Protein AF-A0A7C1M0F1-F1 (afdb_monomer)

Sequence (75 aa):
MNILIIADRPQLFNSLQKFLSQNNCSVFLCGKQRDILSLIKKKDIRIIIMDLTLKEIQDFALLKLIKSFDPLMDV

Radius of gyration: 11.78 Å; Cα contacts (8 Å, |Δi|>4): 96; chains: 1; bounding box: 25×27×24 Å

Nearest PDB structures (foldseek):
  3q15-assembly2_D-3  TM=8.723E-01  e=1.976E-03  Bacillus subtilis
  2jvi-assembly1_A  TM=8.114E-01  e=1.976E-03  Bacillus subtilis
  4l85-assembly2_C-2  TM=8.120E-01  e=2.339E-02  Escherichia coli K-12
  1nat-assembly1_A  TM=8.602E-01  e=5.330E-02  Bacillus subtilis
  1fsp-assembly1_A  TM=8.834E-01  e=1.059E-01  Bacillus subtilis

Secondary structure (DSSP, 8-state):
-EEEEE-S-HHHHHHHHHHHHTTT-EEEEE--HHHHHHHHHHHTEEEEEE-TTSGGGTTSHHHHHHHHH-TT-B-

Structure (mmCIF, N/CA/C/O backbone):
data_AF-A0A7C1M0F1-F1
#
_entry.id   AF-A0A7C1M0F1-F1
#
loop_
_atom_site.group_PDB
_atom_site.id
_atom_site.type_symbol
_atom_site.label_atom_id
_atom_site.label_alt_id
_atom_site.label_comp_id
_atom_site.label_asym_id
_atom_site.label_entity_id
_atom_site.label_seq_id
_atom_site.pdbx_PDB_ins_code
_atom_site.Cartn_x
_atom_site.Cartn_y
_atom_site.Cartn_z
_atom_site.occupancy
_atom_site.B_iso_or_equiv
_atom_site.auth_seq_id
_atom_site.auth_comp_id
_atom_site.auth_asym_id
_atom_site.auth_atom_id
_atom_site.pdbx_PDB_model_num
ATOM 1 N N . MET A 1 1 ? -12.102 -0.407 7.011 1.00 91.06 1 MET A N 1
ATOM 2 C CA . MET A 1 1 ? -11.628 -1.015 5.741 1.00 91.06 1 MET A CA 1
ATOM 3 C C . MET A 1 1 ? -10.149 -0.719 5.592 1.00 91.06 1 MET A C 1
ATOM 5 O O . MET A 1 1 ? -9.751 0.392 5.925 1.00 91.06 1 MET A O 1
ATOM 9 N N . ASN A 1 2 ? -9.347 -1.688 5.148 1.00 95.19 2 ASN A N 1
ATOM 10 C CA . ASN A 1 2 ? -7.890 -1.586 5.208 1.00 95.19 2 ASN A CA 1
ATOM 11 C C . ASN A 1 2 ? -7.309 -1.384 3.806 1.00 95.19 2 ASN A C 1
ATOM 13 O O . ASN A 1 2 ? -7.595 -2.160 2.892 1.00 95.19 2 ASN A O 1
ATOM 17 N N . ILE A 1 3 ? -6.535 -0.310 3.653 1.00 95.06 3 ILE A N 1
ATOM 18 C CA . ILE A 1 3 ? -6.014 0.176 2.374 1.00 95.06 3 ILE A CA 1
ATOM 19 C C . ILE A 1 3 ? -4.491 0.212 2.453 1.00 95.06 3 ILE A C 1
ATOM 21 O O . ILE A 1 3 ? -3.933 0.748 3.412 1.00 95.06 3 ILE A O 1
ATOM 25 N N . LEU A 1 4 ? -3.816 -0.335 1.447 1.00 94.19 4 LEU A N 1
ATOM 26 C CA . LEU A 1 4 ? -2.361 -0.297 1.333 1.00 94.19 4 LEU A CA 1
ATOM 27 C C . LEU A 1 4 ? -1.935 0.704 0.263 1.00 94.19 4 LEU A C 1
ATOM 29 O O . LEU A 1 4 ? 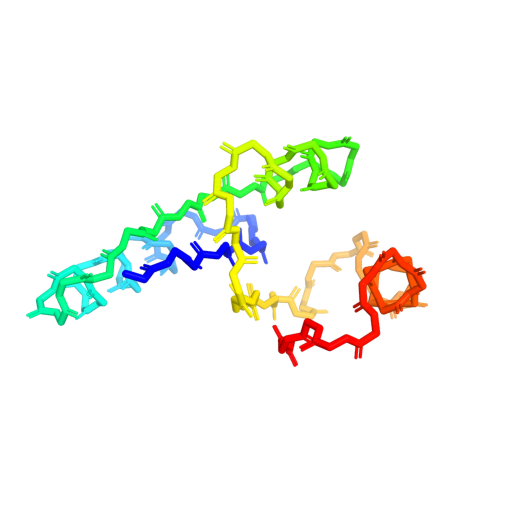-2.383 0.622 -0.871 1.00 94.19 4 LEU A O 1
ATOM 33 N N . ILE A 1 5 ? -1.027 1.609 0.604 1.00 92.25 5 ILE A N 1
ATOM 34 C CA . ILE A 1 5 ? -0.386 2.531 -0.329 1.00 92.25 5 ILE A CA 1
ATOM 35 C C . ILE A 1 5 ? 1.032 2.039 -0.608 1.00 92.25 5 ILE A C 1
ATOM 37 O O . ILE A 1 5 ? 1.788 1.740 0.322 1.00 92.25 5 ILE A O 1
ATOM 41 N N . ILE A 1 6 ? 1.398 1.989 -1.886 1.00 89.31 6 ILE A N 1
ATOM 42 C CA . ILE A 1 6 ? 2.743 1.644 -2.348 1.00 89.31 6 ILE A CA 1
ATOM 43 C C . ILE A 1 6 ? 3.309 2.865 -3.074 1.00 89.31 6 ILE A C 1
ATOM 45 O O . ILE A 1 6 ? 2.919 3.155 -4.203 1.00 89.31 6 ILE A O 1
ATOM 49 N N . ALA A 1 7 ? 4.178 3.607 -2.387 1.00 86.12 7 ALA A N 1
ATOM 50 C CA . ALA A 1 7 ? 4.785 4.854 -2.855 1.00 86.12 7 ALA A CA 1
ATOM 51 C C . ALA A 1 7 ? 6.123 5.106 -2.130 1.00 86.12 7 ALA A C 1
ATOM 53 O O . ALA A 1 7 ? 6.290 4.688 -0.983 1.00 86.12 7 ALA A O 1
ATOM 54 N N . ASP A 1 8 ? 7.043 5.847 -2.753 1.00 84.56 8 ASP A N 1
ATOM 55 C CA . ASP A 1 8 ? 8.296 6.347 -2.148 1.00 84.56 8 ASP A CA 1
ATOM 56 C C . ASP A 1 8 ? 8.169 7.785 -1.617 1.00 84.56 8 ASP A C 1
ATOM 58 O O . ASP A 1 8 ? 9.135 8.354 -1.111 1.00 84.56 8 ASP A O 1
ATOM 62 N N . ARG A 1 9 ? 6.969 8.377 -1.701 1.00 85.25 9 ARG A N 1
ATOM 63 C CA . ARG A 1 9 ? 6.681 9.767 -1.321 1.00 85.25 9 ARG A CA 1
ATOM 64 C C . ARG A 1 9 ? 5.865 9.836 -0.025 1.00 85.25 9 ARG A C 1
ATOM 66 O O . ARG A 1 9 ? 4.641 9.674 -0.068 1.00 85.25 9 ARG A O 1
ATOM 73 N N . PRO A 1 10 ? 6.481 10.157 1.130 1.00 83.69 10 PRO A N 1
ATOM 74 C CA . PRO A 1 10 ? 5.771 10.265 2.406 1.00 83.69 10 PRO A CA 1
ATOM 75 C C . PRO A 1 10 ? 4.640 11.303 2.391 1.00 83.69 10 PRO A C 1
ATOM 77 O O . PRO A 1 10 ? 3.638 11.139 3.084 1.00 83.69 10 PRO A O 1
ATOM 80 N N . GLN A 1 11 ? 4.757 12.364 1.583 1.00 88.19 11 GLN A N 1
ATOM 81 C CA . GLN A 1 11 ? 3.726 13.404 1.489 1.00 88.19 11 GLN A CA 1
ATOM 82 C C . GLN A 1 11 ? 2.417 12.874 0.882 1.00 88.19 11 GLN A C 1
ATOM 84 O O . GLN A 1 11 ? 1.334 13.255 1.335 1.00 88.19 11 GLN A O 1
ATOM 89 N N . LEU A 1 12 ? 2.510 11.979 -0.111 1.00 85.38 12 LEU A N 1
ATOM 90 C CA . LEU A 1 12 ? 1.346 11.325 -0.715 1.00 85.38 12 LEU A CA 1
ATOM 91 C C . LEU A 1 12 ? 0.632 10.457 0.324 1.00 85.38 12 LEU A C 1
ATOM 93 O O . LEU A 1 12 ? -0.582 10.573 0.494 1.00 85.38 12 LEU A O 1
ATOM 97 N N . PHE A 1 13 ? 1.399 9.654 1.068 1.00 90.06 13 PHE A N 1
ATOM 98 C CA . PHE A 1 13 ? 0.867 8.833 2.152 1.00 90.06 13 PHE A CA 1
ATOM 99 C C . PHE A 1 13 ? 0.150 9.677 3.206 1.00 90.06 13 PHE A C 1
ATOM 101 O O . PHE A 1 13 ? -1.004 9.400 3.506 1.00 90.06 13 PHE A O 1
ATOM 108 N N . ASN A 1 14 ? 0.781 10.737 3.718 1.00 91.69 14 ASN A N 1
ATOM 109 C CA . ASN A 1 14 ? 0.183 11.589 4.749 1.00 91.69 14 ASN A CA 1
ATOM 110 C C . ASN A 1 14 ? -1.133 12.230 4.279 1.00 91.69 14 ASN A C 1
ATOM 112 O O . ASN A 1 14 ? -2.100 12.308 5.039 1.00 91.69 14 ASN A O 1
ATOM 116 N N . SER A 1 15 ? -1.181 12.667 3.018 1.00 92.19 15 SER A N 1
ATOM 117 C CA . SER A 1 15 ? -2.374 13.285 2.431 1.00 92.19 15 SER A CA 1
ATOM 118 C C . SER A 1 15 ? -3.519 12.277 2.309 1.00 92.19 15 SER A C 1
ATOM 120 O O . SER A 1 15 ? -4.635 12.547 2.757 1.00 92.19 15 SER A O 1
ATOM 122 N N . LEU A 1 16 ? -3.229 11.087 1.776 1.00 91.69 16 LEU A N 1
ATOM 123 C CA . LEU A 1 16 ? -4.207 10.008 1.637 1.00 91.69 16 LEU A CA 1
ATOM 124 C C . LEU A 1 16 ? -4.642 9.452 2.991 1.00 91.69 16 LEU A C 1
ATOM 126 O O . LEU A 1 16 ? -5.828 9.224 3.199 1.00 91.69 16 LEU A O 1
ATOM 130 N N . GLN A 1 17 ? -3.720 9.287 3.939 1.00 93.19 17 GLN A N 1
ATOM 131 C CA . GLN A 1 17 ? -4.038 8.851 5.293 1.00 93.19 17 GLN A CA 1
ATOM 132 C C . GLN A 1 17 ? -5.007 9.832 5.949 1.00 93.19 17 GLN A C 1
ATOM 134 O O . GLN A 1 17 ? -6.023 9.394 6.482 1.00 93.19 17 GLN A O 1
ATOM 139 N N . LYS A 1 18 ? -4.748 11.143 5.869 1.00 93.12 18 LYS A N 1
ATOM 140 C CA . LYS A 1 18 ? -5.634 12.162 6.445 1.00 93.12 18 LYS A CA 1
ATOM 141 C C . LYS A 1 18 ? -7.033 12.110 5.827 1.00 93.12 18 LYS A C 1
ATOM 143 O O . LYS A 1 18 ? -8.011 12.132 6.564 1.00 93.12 18 LYS A O 1
ATOM 148 N N . PHE A 1 19 ? -7.122 12.003 4.502 1.00 92.88 19 PHE A N 1
ATOM 149 C CA . PHE A 1 19 ? -8.397 11.956 3.781 1.00 92.88 19 PHE A CA 1
ATOM 150 C C . PHE A 1 19 ? -9.184 10.658 4.034 1.00 92.88 19 PHE A C 1
ATOM 152 O O . PHE A 1 19 ? -10.377 10.683 4.315 1.00 92.88 19 PHE A O 1
ATOM 159 N N . LEU A 1 20 ? -8.526 9.501 3.976 1.00 92.38 20 LEU A N 1
ATOM 160 C CA . L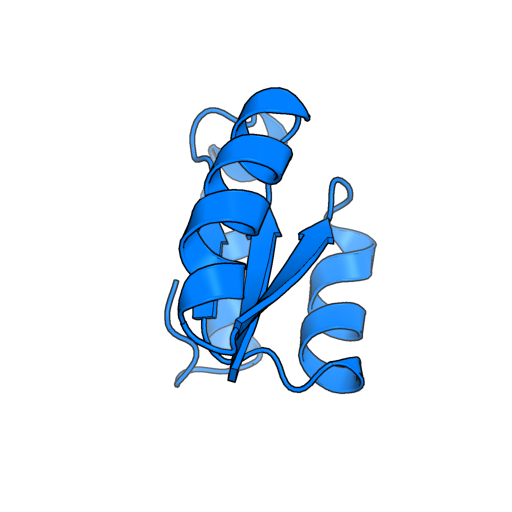EU A 1 20 ? -9.184 8.198 4.101 1.00 92.38 20 LEU A CA 1
ATOM 161 C C . LEU A 1 20 ? -9.511 7.846 5.557 1.00 92.38 20 LEU A C 1
ATOM 163 O O . LEU A 1 20 ? -10.525 7.197 5.814 1.00 92.38 20 LEU A O 1
ATOM 167 N N . SER A 1 21 ? -8.716 8.318 6.522 1.00 89.69 21 SER A N 1
ATOM 168 C CA . SER A 1 21 ? -9.017 8.120 7.949 1.00 89.69 21 SER A CA 1
ATOM 169 C C . SER A 1 21 ? -10.319 8.805 8.365 1.00 89.69 21 SER A C 1
ATOM 171 O O . SER A 1 21 ? -11.002 8.306 9.253 1.00 89.69 21 SER A O 1
ATOM 173 N N . GLN A 1 22 ? -10.714 9.894 7.691 1.00 91.19 22 GLN A N 1
ATOM 174 C CA . GLN A 1 22 ? -12.017 10.542 7.908 1.00 91.19 22 GLN A CA 1
ATOM 175 C C . GLN A 1 22 ? -13.201 9.628 7.543 1.00 91.19 22 GLN A C 1
ATOM 177 O O . GLN A 1 22 ? -14.303 9.838 8.035 1.00 91.19 22 GLN A O 1
ATOM 182 N N . ASN A 1 23 ? -12.968 8.590 6.733 1.00 89.31 23 ASN A N 1
ATOM 183 C CA . ASN A 1 23 ? -13.970 7.627 6.274 1.00 89.31 23 ASN A CA 1
ATOM 184 C C . ASN A 1 23 ? -13.826 6.251 6.957 1.00 89.31 23 ASN A C 1
ATOM 186 O O . ASN A 1 23 ? -14.119 5.221 6.348 1.00 89.31 23 ASN A O 1
ATOM 190 N N . ASN A 1 24 ? -13.320 6.196 8.198 1.00 91.06 24 ASN A N 1
ATOM 191 C CA . ASN A 1 24 ? -13.095 4.952 8.956 1.00 91.06 24 ASN A CA 1
ATOM 192 C C . ASN A 1 2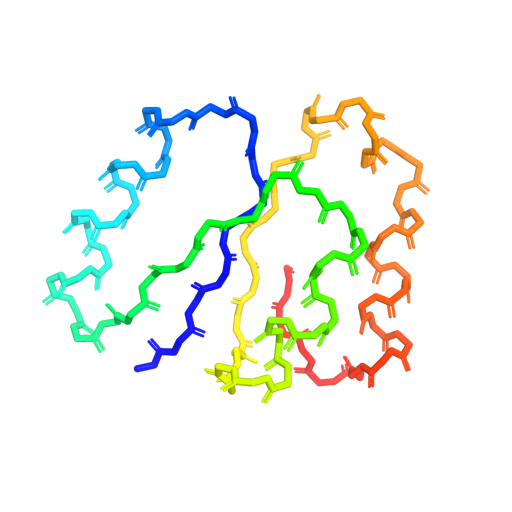4 ? -12.238 3.903 8.209 1.00 91.06 24 ASN A C 1
ATOM 194 O O . ASN A 1 24 ? -12.413 2.684 8.359 1.00 91.06 24 ASN A O 1
ATOM 198 N N . CYS A 1 25 ? -11.297 4.367 7.382 1.00 94.00 25 CYS A N 1
ATOM 199 C CA . CYS A 1 25 ? -10.322 3.506 6.721 1.00 94.00 25 CYS A CA 1
ATOM 200 C C . CYS A 1 25 ? -8.998 3.488 7.491 1.00 94.00 25 CYS A C 1
ATOM 202 O O . CYS A 1 25 ? -8.517 4.520 7.951 1.00 94.00 25 CYS A O 1
ATOM 204 N N . SER A 1 26 ? -8.384 2.310 7.600 1.00 93.94 26 SER A N 1
ATOM 205 C CA . SER A 1 26 ? -7.019 2.159 8.105 1.00 93.94 26 SER A CA 1
ATOM 206 C C . SER A 1 26 ? -6.064 2.111 6.923 1.00 93.94 26 SER A C 1
ATOM 208 O O . SER A 1 26 ? -6.194 1.252 6.051 1.00 93.94 26 SER A O 1
ATOM 210 N N . VAL A 1 27 ? -5.119 3.046 6.887 1.00 93.94 27 VAL A N 1
ATOM 211 C CA . VAL A 1 27 ? -4.191 3.208 5.766 1.00 93.94 27 VAL A CA 1
ATOM 212 C C . VAL A 1 27 ? -2.803 2.735 6.174 1.00 93.94 27 VAL A C 1
ATOM 214 O O . VAL A 1 27 ? -2.285 3.127 7.219 1.00 93.94 27 VAL A O 1
ATOM 217 N N . PHE A 1 28 ? -2.200 1.898 5.339 1.00 92.62 28 PHE A N 1
ATOM 218 C CA . PHE A 1 28 ? -0.879 1.316 5.541 1.00 92.62 28 PHE A CA 1
ATOM 219 C C . PHE A 1 28 ? 0.059 1.764 4.423 1.00 92.62 28 PHE A C 1
ATOM 221 O O . PHE A 1 28 ? -0.369 1.893 3.282 1.00 92.62 28 PHE A O 1
ATOM 228 N N . LEU A 1 29 ? 1.335 1.984 4.737 1.00 89.88 29 LEU A N 1
ATOM 229 C CA . LEU A 1 29 ? 2.373 2.288 3.750 1.00 89.88 29 LEU A CA 1
ATOM 230 C C . LEU A 1 29 ? 3.313 1.096 3.611 1.00 89.88 29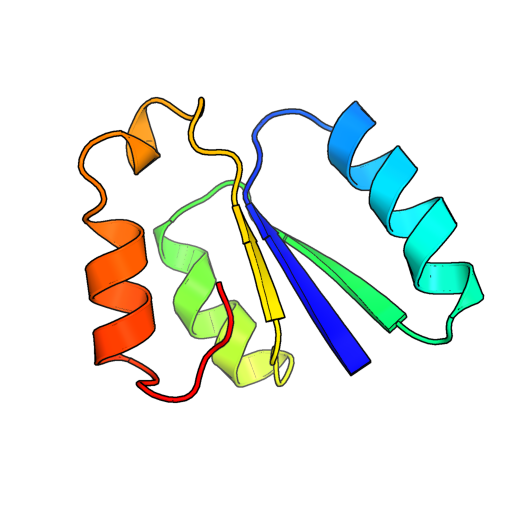 LEU A C 1
ATOM 232 O O . LEU A 1 29 ? 3.756 0.538 4.617 1.00 89.88 29 LEU A O 1
ATOM 236 N N . CYS A 1 30 ? 3.674 0.750 2.381 1.00 86.00 30 CYS A N 1
ATOM 237 C CA . CYS A 1 30 ? 4.767 -0.173 2.114 1.00 86.00 30 CYS A CA 1
ATOM 238 C C . CYS A 1 30 ? 5.702 0.403 1.049 1.00 86.00 30 CYS A C 1
ATOM 240 O O . CYS A 1 30 ? 5.273 0.717 -0.055 1.00 86.00 30 CYS A O 1
ATOM 242 N N . GLY A 1 31 ? 6.985 0.522 1.394 1.00 73.31 31 GLY A N 1
ATOM 243 C CA . GLY A 1 31 ? 8.040 0.966 0.476 1.00 73.31 31 GLY A CA 1
ATOM 244 C C . GLY A 1 31 ? 8.953 -0.162 -0.010 1.00 73.31 31 GLY A C 1
ATOM 245 O O . GLY A 1 31 ? 9.995 0.122 -0.582 1.00 73.31 31 GLY A O 1
ATOM 246 N N . LYS A 1 32 ? 8.636 -1.433 0.286 1.00 75.00 32 LYS A N 1
ATOM 247 C CA . LYS A 1 32 ? 9.472 -2.588 -0.081 1.00 75.00 32 LYS A CA 1
ATOM 248 C C . LYS A 1 32 ? 8.621 -3.727 -0.614 1.00 75.00 32 LYS A C 1
ATOM 250 O O . LYS A 1 32 ? 7.798 -4.280 0.111 1.00 75.00 32 LYS A O 1
ATOM 255 N N . GLN A 1 33 ? 8.897 -4.157 -1.842 1.00 72.56 33 GLN A N 1
ATOM 256 C CA . GLN A 1 33 ? 8.098 -5.168 -2.536 1.00 72.56 33 GLN A CA 1
ATOM 257 C C . GLN A 1 33 ? 7.907 -6.474 -1.742 1.00 72.56 33 GLN A C 1
ATOM 259 O O . GLN A 1 33 ? 6.808 -7.025 -1.686 1.00 72.56 33 GLN A O 1
ATOM 264 N N . ARG A 1 34 ? 8.966 -6.944 -1.071 1.00 76.25 34 ARG A N 1
ATOM 265 C CA . ARG A 1 34 ? 8.979 -8.203 -0.301 1.00 76.25 34 ARG A CA 1
ATOM 266 C C . ARG A 1 34 ? 7.992 -8.248 0.871 1.00 76.25 34 ARG A C 1
ATOM 268 O O . ARG A 1 34 ? 7.603 -9.332 1.293 1.00 76.25 34 ARG A O 1
ATOM 275 N N . ASP A 1 35 ? 7.584 -7.092 1.389 1.00 84.50 35 ASP A N 1
ATOM 276 C CA . ASP A 1 35 ? 6.727 -7.014 2.572 1.00 84.50 35 ASP A CA 1
ATOM 277 C C . ASP A 1 35 ? 5.233 -6.947 2.200 1.00 84.50 35 ASP A C 1
ATOM 279 O O . ASP A 1 35 ? 4.379 -7.187 3.055 1.00 84.50 35 ASP A O 1
ATOM 283 N N . ILE A 1 36 ? 4.906 -6.694 0.923 1.00 88.12 36 ILE A N 1
ATOM 284 C CA . ILE A 1 36 ? 3.545 -6.410 0.438 1.00 88.12 36 ILE A CA 1
ATOM 285 C C . ILE A 1 36 ? 2.590 -7.579 0.680 1.00 88.12 36 ILE A C 1
ATOM 287 O O . ILE A 1 36 ? 1.567 -7.394 1.331 1.00 88.12 36 ILE A O 1
ATOM 291 N N . LEU A 1 37 ? 2.921 -8.791 0.221 1.00 90.31 37 LEU A N 1
ATOM 292 C CA . LEU A 1 37 ? 2.027 -9.956 0.351 1.00 90.31 37 LEU A CA 1
ATOM 293 C C . LEU A 1 37 ? 1.769 -10.327 1.820 1.00 90.31 37 LEU A C 1
ATOM 295 O O . LEU A 1 37 ? 0.651 -10.662 2.213 1.00 90.31 37 LEU A O 1
ATOM 299 N N . SER A 1 38 ? 2.807 -10.217 2.654 1.00 91.38 38 SER A N 1
ATOM 300 C CA . SER A 1 38 ? 2.698 -10.400 4.104 1.00 91.38 38 SER A CA 1
ATOM 301 C C . SER A 1 38 ? 1.771 -9.352 4.719 1.00 91.38 38 SER A C 1
ATOM 303 O O . SER A 1 38 ? 0.936 -9.693 5.558 1.00 91.38 38 SER A O 1
ATOM 305 N N . LEU A 1 39 ? 1.875 -8.092 4.286 1.00 92.00 39 LEU A N 1
ATOM 306 C CA . LEU A 1 39 ? 1.010 -7.019 4.761 1.00 92.00 39 LEU A CA 1
ATOM 307 C C . LEU A 1 39 ? -0.445 -7.238 4.347 1.00 92.00 39 LEU A C 1
ATOM 309 O O . LEU A 1 39 ? -1.321 -7.124 5.201 1.00 92.00 39 LEU A O 1
ATOM 313 N N . ILE A 1 40 ? -0.677 -7.605 3.081 1.00 92.88 40 ILE A N 1
ATOM 314 C CA . ILE A 1 40 ? -2.008 -7.905 2.541 1.00 92.88 40 ILE A CA 1
ATOM 315 C C . ILE A 1 40 ? -2.702 -8.935 3.430 1.00 92.88 40 ILE A C 1
ATOM 317 O O . ILE A 1 40 ? -3.790 -8.678 3.939 1.00 92.88 40 ILE A O 1
ATOM 321 N N . LYS A 1 41 ? -2.019 -10.049 3.716 1.00 92.31 41 LYS A N 1
ATOM 322 C CA . LYS A 1 41 ? -2.565 -11.130 4.541 1.00 92.31 41 LYS A CA 1
ATOM 323 C C . LYS A 1 41 ? -2.746 -10.737 6.010 1.00 92.31 41 LYS A C 1
ATOM 325 O O . LYS A 1 41 ? -3.779 -11.022 6.602 1.00 92.31 41 LYS A O 1
ATOM 330 N N . LYS A 1 42 ? -1.741 -10.109 6.633 1.00 93.94 42 LYS A N 1
ATOM 331 C CA . LYS A 1 42 ? -1.765 -9.789 8.076 1.00 93.94 42 LYS A CA 1
ATOM 332 C C . LYS A 1 42 ? -2.736 -8.672 8.433 1.00 93.94 42 LYS A C 1
ATOM 334 O O . LYS A 1 42 ? -3.168 -8.594 9.580 1.00 93.94 42 LYS A O 1
ATOM 339 N N . LYS A 1 43 ? -2.987 -7.757 7.498 1.00 94.38 43 LYS A N 1
ATOM 340 C CA . LYS A 1 43 ? -3.829 -6.580 7.711 1.00 94.38 43 LYS A CA 1
ATOM 341 C C . LYS A 1 43 ? -5.163 -6.678 6.993 1.00 94.38 43 LYS A C 1
ATOM 343 O O . LYS A 1 43 ? -5.882 -5.694 7.039 1.00 94.38 43 LYS A O 1
ATOM 348 N N . ASP A 1 44 ? -5.500 -7.809 6.374 1.00 92.62 44 ASP A N 1
ATOM 349 C CA . ASP A 1 44 ? -6.761 -7.978 5.639 1.00 92.62 44 ASP A CA 1
ATOM 350 C C . ASP A 1 44 ? -7.001 -6.808 4.660 1.00 92.62 44 ASP A C 1
ATOM 352 O O . ASP A 1 44 ? -8.020 -6.113 4.692 1.00 92.62 44 ASP A O 1
ATOM 356 N N . ILE A 1 45 ? -5.963 -6.483 3.879 1.00 95.62 45 ILE A N 1
ATOM 357 C CA . ILE A 1 45 ? -6.018 -5.394 2.897 1.00 95.62 45 ILE A CA 1
ATOM 358 C C . ILE A 1 45 ? -6.982 -5.798 1.788 1.00 95.62 45 ILE A C 1
ATOM 360 O O . ILE A 1 45 ? -6.859 -6.894 1.253 1.00 95.62 45 ILE A O 1
ATOM 364 N N . ARG A 1 46 ? -7.891 -4.894 1.411 1.00 91.56 46 ARG A N 1
ATOM 365 C CA . ARG A 1 46 ? -8.838 -5.127 0.303 1.00 91.56 46 ARG A CA 1
ATOM 366 C C . ARG A 1 46 ? -8.612 -4.235 -0.908 1.00 91.56 46 ARG A C 1
ATOM 368 O O . ARG A 1 46 ? -9.070 -4.557 -1.994 1.00 91.56 46 ARG A O 1
ATOM 375 N N . ILE A 1 47 ? -7.955 -3.098 -0.693 1.00 93.00 47 ILE A N 1
ATOM 376 C CA . ILE A 1 47 ? -7.677 -2.107 -1.728 1.00 93.00 47 ILE A CA 1
ATOM 377 C C . ILE A 1 47 ? -6.208 -1.729 -1.638 1.00 93.00 47 ILE A C 1
ATOM 379 O O . ILE A 1 47 ? -5.692 -1.437 -0.551 1.00 93.00 47 ILE A O 1
ATOM 38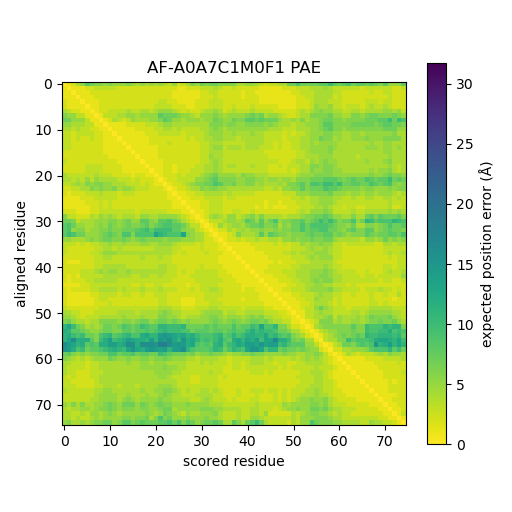3 N N . ILE A 1 48 ? -5.552 -1.694 -2.788 1.00 92.62 48 ILE A N 1
ATOM 384 C CA . ILE A 1 48 ? -4.183 -1.225 -2.937 1.00 92.62 48 ILE A CA 1
ATOM 385 C C . ILE A 1 48 ? -4.202 0.032 -3.805 1.00 92.62 48 ILE A C 1
ATOM 387 O O . ILE A 1 48 ? -4.859 0.070 -4.831 1.00 92.62 48 ILE A O 1
ATOM 391 N N . ILE A 1 49 ? -3.485 1.070 -3.386 1.00 91.31 49 ILE A N 1
ATOM 392 C CA . ILE A 1 49 ? -3.245 2.281 -4.171 1.00 91.31 49 ILE A CA 1
ATOM 393 C C . ILE A 1 49 ? -1.760 2.298 -4.506 1.00 91.31 49 ILE A C 1
ATOM 395 O O . ILE A 1 49 ? -0.911 2.388 -3.615 1.00 91.31 49 ILE A O 1
ATOM 399 N N . MET A 1 50 ? -1.439 2.196 -5.790 1.00 88.00 50 MET A N 1
ATOM 400 C CA . MET A 1 50 ? -0.066 2.042 -6.257 1.00 88.00 50 MET A CA 1
ATOM 401 C C . MET A 1 50 ? 0.396 3.250 -7.065 1.00 88.00 50 MET A C 1
ATOM 403 O O . MET A 1 50 ? -0.255 3.663 -8.021 1.00 88.00 50 MET A O 1
A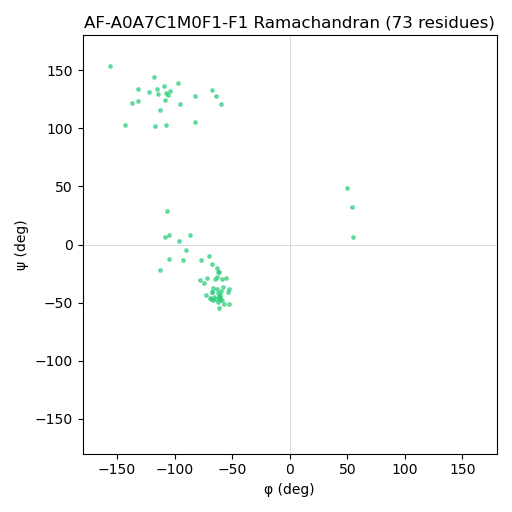TOM 407 N N . ASP A 1 51 ? 1.557 3.790 -6.705 1.00 85.62 51 ASP A N 1
ATOM 408 C CA . ASP A 1 51 ? 2.239 4.800 -7.500 1.00 85.62 51 ASP A CA 1
ATOM 409 C C . ASP A 1 51 ? 3.043 4.137 -8.627 1.00 85.62 51 ASP A C 1
ATOM 411 O O . ASP A 1 51 ? 4.100 3.551 -8.396 1.00 85.62 51 ASP A O 1
ATOM 415 N N . LEU A 1 52 ? 2.547 4.238 -9.862 1.00 82.25 52 LEU A N 1
ATOM 416 C CA . LEU A 1 52 ? 3.206 3.674 -11.048 1.00 82.25 52 LEU A CA 1
ATOM 417 C C . LEU A 1 52 ? 4.495 4.414 -11.442 1.00 82.25 52 LEU A C 1
ATOM 419 O O . LEU A 1 52 ? 5.238 3.935 -12.296 1.00 82.25 52 LEU A O 1
ATOM 423 N N . THR A 1 53 ? 4.783 5.574 -10.839 1.00 78.06 53 THR A N 1
ATOM 424 C CA . THR A 1 53 ? 6.037 6.300 -11.099 1.00 78.06 53 THR A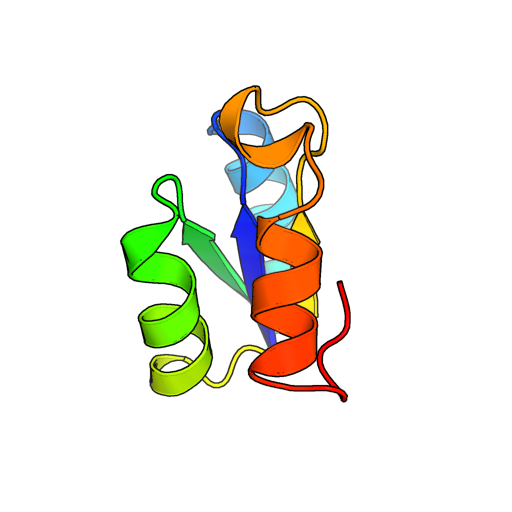 CA 1
ATOM 425 C C . THR A 1 53 ? 7.240 5.682 -10.382 1.00 78.06 53 THR A C 1
ATOM 427 O O . THR A 1 53 ? 8.384 5.971 -10.743 1.00 78.06 53 THR A O 1
ATOM 430 N N . LEU A 1 54 ? 7.001 4.774 -9.427 1.00 75.00 54 LEU A N 1
ATOM 431 C CA . LEU A 1 54 ? 8.038 3.994 -8.760 1.00 75.00 54 LEU A CA 1
ATOM 432 C C . LEU A 1 54 ? 8.821 3.143 -9.766 1.00 75.00 54 LEU A C 1
ATOM 434 O O . LEU A 1 54 ? 8.260 2.254 -10.404 1.00 75.00 54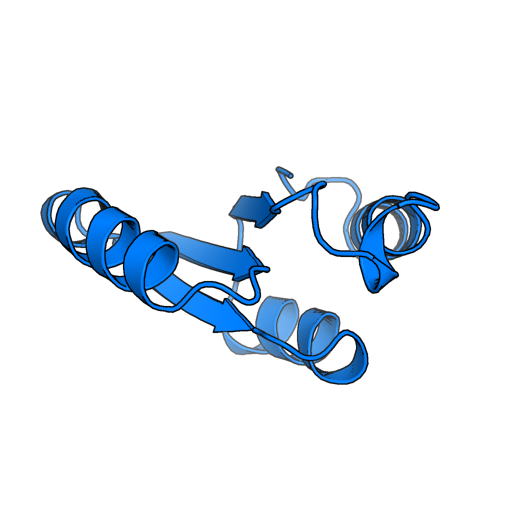 LEU A O 1
ATOM 438 N N . LYS A 1 55 ? 10.143 3.353 -9.853 1.00 69.56 55 LYS A N 1
ATOM 439 C CA . LYS A 1 55 ? 11.034 2.597 -10.757 1.00 69.56 55 LYS A CA 1
ATOM 440 C C . LYS A 1 55 ? 10.911 1.076 -10.603 1.00 69.56 55 LYS A C 1
ATOM 442 O O . LYS A 1 55 ? 10.921 0.375 -11.603 1.00 69.56 55 LYS A O 1
ATOM 447 N N . GLU A 1 56 ? 10.748 0.571 -9.378 1.00 64.88 56 GLU A N 1
ATOM 448 C CA . GLU A 1 56 ? 10.573 -0.869 -9.104 1.00 64.88 56 GLU A CA 1
ATOM 449 C C . GLU A 1 56 ? 9.248 -1.451 -9.637 1.00 64.88 56 GLU A C 1
ATOM 451 O O . GLU A 1 56 ? 9.105 -2.667 -9.743 1.00 64.88 56 GLU A O 1
ATOM 456 N N . ILE A 1 57 ? 8.267 -0.606 -9.967 1.00 66.38 57 ILE A N 1
ATOM 457 C CA . ILE A 1 57 ? 6.906 -1.011 -10.354 1.00 66.38 57 ILE A CA 1
ATOM 458 C C . ILE A 1 57 ? 6.665 -0.878 -11.866 1.00 66.38 57 ILE A C 1
ATOM 460 O O . ILE A 1 57 ? 5.697 -1.446 -12.375 1.00 66.38 57 ILE A O 1
ATOM 464 N N . GLN A 1 58 ? 7.559 -0.208 -12.601 1.00 65.25 58 GLN A N 1
ATOM 465 C CA . GLN A 1 58 ? 7.386 0.107 -14.027 1.00 65.25 58 GLN A CA 1
ATOM 466 C C . GLN A 1 58 ? 7.109 -1.117 -14.915 1.00 65.25 58 GLN A C 1
ATOM 468 O O . GLN A 1 58 ? 6.372 -1.005 -15.890 1.00 65.25 58 GLN A O 1
ATOM 473 N N . ASP A 1 59 ? 7.597 -2.300 -14.539 1.00 69.19 59 ASP A N 1
ATOM 474 C CA . ASP A 1 59 ? 7.404 -3.527 -15.322 1.00 69.19 59 ASP A CA 1
ATOM 475 C C . ASP A 1 59 ? 6.094 -4.277 -15.006 1.00 69.19 59 ASP A C 1
ATOM 477 O O . ASP A 1 59 ? 5.896 -5.416 -15.442 1.00 69.19 59 ASP A O 1
ATOM 481 N N . PHE A 1 60 ? 5.189 -3.685 -14.212 1.00 80.75 60 PHE A N 1
ATOM 482 C CA . PHE A 1 60 ? 3.907 -4.263 -13.769 1.00 80.75 60 PHE A CA 1
ATOM 483 C C . PHE A 1 60 ? 4.007 -5.636 -13.074 1.00 80.75 60 PHE A C 1
ATOM 485 O O . PHE A 1 60 ? 2.988 -6.254 -12.749 1.00 80.75 60 PHE A O 1
ATOM 492 N N . ALA A 1 61 ? 5.219 -6.131 -12.808 1.00 83.44 61 ALA A N 1
ATOM 493 C CA . ALA A 1 61 ? 5.467 -7.436 -12.204 1.00 83.44 61 ALA A CA 1
ATOM 494 C C . ALA A 1 61 ? 4.783 -7.559 -10.837 1.00 83.44 61 ALA A C 1
ATOM 496 O O . ALA A 1 61 ? 4.228 -8.605 -10.503 1.00 83.44 61 ALA A O 1
ATOM 497 N N . LEU A 1 62 ? 4.750 -6.461 -10.079 1.00 84.38 62 LEU A N 1
ATOM 498 C CA . LEU A 1 62 ? 4.064 -6.397 -8.798 1.00 84.38 62 LEU A CA 1
ATOM 499 C C . LEU A 1 62 ? 2.536 -6.503 -8.931 1.00 84.38 62 LEU A C 1
ATOM 501 O O . LEU A 1 62 ? 1.924 -7.231 -8.155 1.00 84.38 62 LEU A O 1
ATOM 505 N N . LEU A 1 63 ? 1.918 -5.855 -9.925 1.00 87.50 63 LEU A N 1
ATOM 506 C CA . LEU A 1 63 ? 0.476 -6.004 -10.172 1.00 87.50 63 LEU A CA 1
ATOM 507 C C . LEU A 1 63 ? 0.124 -7.453 -10.510 1.00 87.50 63 LEU A C 1
ATOM 509 O O . LEU A 1 63 ? -0.819 -8.008 -9.949 1.00 87.50 63 LEU A O 1
ATOM 513 N N . LYS A 1 64 ? 0.916 -8.087 -11.385 1.00 88.56 64 LYS A N 1
ATOM 514 C CA . LYS A 1 64 ? 0.735 -9.502 -11.743 1.00 88.56 64 LYS A CA 1
ATOM 515 C C . LYS A 1 64 ? 0.875 -10.406 -10.521 1.00 88.56 64 LYS A C 1
ATOM 517 O O . LYS A 1 64 ? 0.059 -11.307 -10.341 1.00 88.56 64 LYS A O 1
ATOM 522 N N . LEU A 1 65 ? 1.870 -10.147 -9.670 1.00 89.19 65 LEU A N 1
ATOM 523 C CA . LEU A 1 65 ? 2.082 -10.879 -8.422 1.00 89.19 65 LEU A CA 1
ATOM 524 C C . LEU A 1 65 ? 0.879 -10.742 -7.478 1.00 89.19 65 LEU A C 1
ATOM 526 O O . LEU A 1 65 ? 0.398 -11.749 -6.969 1.00 89.19 65 LEU A O 1
ATOM 530 N N . ILE A 1 66 ? 0.376 -9.521 -7.275 1.00 91.00 66 ILE A N 1
ATOM 531 C CA . ILE A 1 66 ? -0.781 -9.251 -6.410 1.00 91.00 66 ILE A CA 1
ATOM 532 C C . ILE A 1 66 ? -2.029 -9.954 -6.944 1.00 91.00 66 ILE A C 1
ATOM 534 O O . ILE A 1 66 ? -2.675 -10.672 -6.193 1.00 91.00 66 ILE A O 1
ATOM 538 N N . LYS A 1 67 ? -2.336 -9.814 -8.239 1.00 91.00 67 LYS A N 1
ATOM 539 C CA . LYS A 1 67 ? -3.499 -10.469 -8.860 1.00 91.00 67 LYS A CA 1
ATOM 540 C C . LYS A 1 67 ? -3.393 -11.995 -8.873 1.00 91.00 67 LYS A C 1
ATOM 542 O O . LYS A 1 67 ? -4.410 -12.673 -8.820 1.00 91.00 67 LYS A O 1
ATOM 547 N N . SER A 1 68 ? -2.180 -12.544 -8.930 1.00 92.62 68 SER A N 1
ATOM 548 C CA . SER A 1 68 ? -1.967 -13.993 -8.806 1.00 92.62 68 SER A CA 1
ATOM 549 C C . SER A 1 68 ? -2.126 -14.473 -7.360 1.00 92.62 68 SER A C 1
ATOM 551 O O . SER A 1 68 ? -2.560 -15.599 -7.136 1.00 92.62 68 SER A O 1
ATOM 553 N N . PHE A 1 69 ? -1.765 -13.635 -6.383 1.00 91.25 69 PHE A N 1
ATOM 55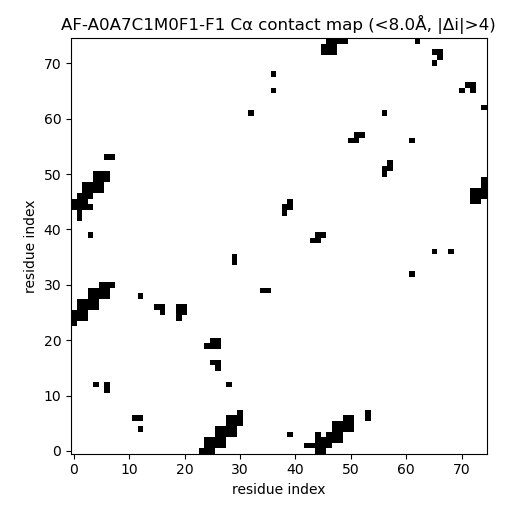4 C CA . PHE A 1 69 ? -1.933 -13.922 -4.959 1.00 91.25 69 PHE A CA 1
ATOM 555 C C . PHE A 1 69 ? -3.402 -13.840 -4.528 1.00 91.25 69 PHE A C 1
ATOM 557 O O . PHE A 1 69 ? -3.873 -14.711 -3.802 1.00 91.25 69 PHE A O 1
ATOM 564 N N . ASP A 1 70 ? -4.114 -12.813 -4.991 1.00 91.25 70 ASP A N 1
ATOM 565 C CA . ASP A 1 70 ? -5.543 -12.622 -4.773 1.00 91.25 70 ASP A CA 1
ATOM 566 C C . ASP A 1 70 ? -6.196 -12.017 -6.036 1.00 91.25 70 ASP A C 1
ATOM 568 O O . ASP A 1 70 ? -6.068 -10.814 -6.298 1.00 91.25 70 ASP A O 1
ATOM 572 N N . PRO A 1 71 ? -6.908 -12.837 -6.833 1.00 90.69 71 PRO A N 1
ATOM 573 C CA . PRO A 1 71 ? -7.585 -12.382 -8.046 1.00 90.69 71 PRO A CA 1
ATOM 574 C C . PRO A 1 71 ? -8.681 -11.336 -7.804 1.00 90.69 71 PRO A C 1
ATOM 576 O O . PRO A 1 71 ? -9.002 -10.578 -8.723 1.00 90.69 71 PRO A O 1
ATOM 579 N N . LEU A 1 72 ? -9.247 -11.288 -6.593 1.00 90.75 72 LEU A N 1
ATOM 580 C CA . LEU A 1 72 ? -10.326 -10.374 -6.211 1.00 90.75 72 LEU A CA 1
ATOM 581 C C . LEU A 1 72 ? -9.807 -9.048 -5.638 1.00 90.75 72 LEU A C 1
ATOM 583 O O . LEU A 1 72 ? -10.605 -8.158 -5.367 1.00 90.75 72 LEU A O 1
ATOM 587 N N . MET A 1 73 ? -8.491 -8.901 -5.463 1.00 90.75 73 MET A N 1
ATOM 588 C CA . MET A 1 73 ? -7.882 -7.682 -4.928 1.00 90.75 73 MET A CA 1
ATOM 589 C C . MET A 1 73 ? -8.103 -6.490 -5.861 1.00 90.75 73 MET A C 1
ATOM 591 O O . MET A 1 73 ? -7.719 -6.556 -7.031 1.00 90.75 73 MET A O 1
ATOM 595 N N . ASP A 1 74 ? -8.619 -5.377 -5.346 1.00 87.00 74 ASP A N 1
ATOM 596 C CA . ASP A 1 74 ? -8.704 -4.119 -6.093 1.00 87.00 74 ASP A CA 1
ATOM 597 C C . ASP A 1 74 ? -7.364 -3.369 -6.023 1.00 87.00 74 ASP A C 1
ATOM 599 O O . ASP A 1 74 ? -6.806 -3.172 -4.937 1.00 87.00 74 ASP A O 1
ATOM 603 N N . VAL A 1 75 ? -6.831 -2.977 -7.186 1.00 82.12 75 VAL A N 1
ATOM 604 C CA . VAL A 1 75 ? -5.530 -2.297 -7.338 1.00 82.12 75 VAL A CA 1
ATOM 605 C C . VAL A 1 75 ? -5.642 -1.138 -8.313 1.00 82.12 75 VAL A C 1
ATOM 607 O O . VAL A 1 75 ? -6.291 -1.352 -9.362 1.00 82.12 75 VAL A O 1
#

Mean predicted aligned error: 3.94 Å

pLDDT: mean 87.32, std 7.56, range [64.88, 95.62]

Solvent-accessible surface area (backbone atoms only — not comparable to full-atom values): 4365 Å² total; per-residue (Å²): 90,30,35,36,36,37,53,93,48,68,68,60,51,56,53,50,41,60,60,40,44,77,69,66,31,47,70,44,80,45,81,49,80,88,52,47,68,58,44,36,67,77,58,61,45,55,38,40,48,72,48,68,83,41,79,93,40,65,80,46,58,60,58,55,50,47,42,70,75,38,74,83,57,46,107

Foldseek 3Di:
DEEEEADPDVVVQVVCCVVVVVVVYHYHYDPDLVCVLVCCVVVVHQEYHYDCVPPVPVVVVSVVVVCVSPVNRHD